Protein AF-A0A7X3XT36-F1 (afdb_monomer_lite)

Sequence (80 aa):
MDADCPRGCVEVREGAGGDAVVAASPYPRPIPGVPVERNLSGISFAVANVTGVLARVLEGVQGRVTPDRCAAMLGAHPAR

Structure (mmCIF, N/CA/C/O backbone):
data_AF-A0A7X3XT36-F1
#
_entry.id   AF-A0A7X3XT36-F1
#
loop_
_atom_site.group_PDB
_atom_site.id
_atom_site.type_symbol
_atom_site.label_atom_id
_atom_site.label_alt_id
_atom_site.label_comp_id
_atom_site.label_asym_id
_atom_site.label_entity_id
_atom_site.label_seq_id
_atom_site.pdbx_PDB_ins_code
_atom_site.Cartn_x
_atom_site.Cartn_y
_atom_site.Cartn_z
_atom_site.occupancy
_atom_site.B_iso_or_equiv
_atom_site.auth_seq_id
_atom_site.auth_comp_id
_atom_site.auth_asym_id
_atom_site.auth_atom_id
_atom_site.pdbx_PDB_model_num
ATOM 1 N N . MET A 1 1 ? 0.278 6.427 1.035 1.00 92.75 1 MET A N 1
ATOM 2 C CA . MET A 1 1 ? -0.958 5.934 1.687 1.00 92.75 1 MET A CA 1
ATOM 3 C C . MET A 1 1 ? -2.087 6.856 1.294 1.00 92.75 1 MET A C 1
ATOM 5 O O . MET A 1 1 ? -1.808 8.030 1.086 1.00 92.75 1 MET A O 1
ATOM 9 N N . ASP A 1 2 ? -3.309 6.349 1.229 1.00 94.62 2 ASP A N 1
ATOM 10 C CA . ASP A 1 2 ? -4.489 7.146 0.905 1.00 94.62 2 ASP A CA 1
ATOM 11 C C . ASP A 1 2 ? -5.709 6.575 1.640 1.00 94.62 2 ASP A C 1
ATOM 13 O O . ASP A 1 2 ? -6.046 5.409 1.441 1.00 94.62 2 ASP A O 1
ATOM 17 N N . ALA A 1 3 ? -6.314 7.361 2.536 1.00 93.19 3 ALA A N 1
ATOM 18 C CA . ALA A 1 3 ? -7.443 6.926 3.360 1.00 93.19 3 ALA A CA 1
ATOM 19 C C . ALA A 1 3 ? -8.737 6.745 2.553 1.00 93.19 3 ALA A C 1
ATOM 21 O O . ALA A 1 3 ? -9.566 5.918 2.931 1.00 93.19 3 ALA A O 1
ATOM 22 N N . ASP A 1 4 ? -8.860 7.452 1.430 1.00 93.69 4 ASP A N 1
ATOM 23 C CA . ASP A 1 4 ? -10.018 7.392 0.542 1.00 93.69 4 ASP A CA 1
ATOM 24 C C . ASP A 1 4 ? -9.905 6.229 -0.456 1.00 93.69 4 ASP A C 1
ATOM 26 O O . ASP A 1 4 ? -10.893 5.806 -1.058 1.00 93.69 4 ASP A O 1
ATOM 30 N N . CYS A 1 5 ? -8.707 5.649 -0.603 1.00 92.94 5 CYS A N 1
ATOM 31 C CA . CYS A 1 5 ? -8.492 4.463 -1.421 1.00 92.94 5 CYS A CA 1
ATOM 32 C C . CYS A 1 5 ? -9.188 3.235 -0.795 1.00 92.94 5 CYS A C 1
ATOM 34 O O . CYS A 1 5 ? -8.870 2.852 0.342 1.00 92.94 5 CYS A O 1
ATOM 36 N N . PRO A 1 6 ? -10.094 2.547 -1.522 1.00 92.38 6 PRO A N 1
ATOM 37 C CA . PRO A 1 6 ? -10.701 1.314 -1.036 1.00 92.38 6 PRO A CA 1
ATOM 38 C C . PRO A 1 6 ? -9.643 0.246 -0.745 1.00 92.38 6 PRO A C 1
ATOM 40 O O . PRO A 1 6 ? -8.703 0.056 -1.509 1.00 92.38 6 PRO A O 1
ATOM 43 N N . ARG A 1 7 ? -9.821 -0.531 0.331 1.00 88.56 7 ARG A N 1
ATOM 44 C CA . ARG A 1 7 ? -8.844 -1.548 0.775 1.00 88.56 7 ARG A CA 1
ATOM 45 C C . ARG A 1 7 ? -8.456 -2.572 -0.306 1.00 88.56 7 ARG A C 1
ATOM 47 O O . ARG A 1 7 ? -7.344 -3.088 -0.288 1.00 88.56 7 ARG A O 1
ATOM 54 N N . GLY A 1 8 ? -9.385 -2.906 -1.202 1.00 90.06 8 GLY A N 1
ATOM 55 C CA . GLY A 1 8 ? -9.167 -3.852 -2.303 1.00 90.06 8 GLY A CA 1
ATOM 56 C C . GLY A 1 8 ? -8.526 -3.241 -3.550 1.00 90.06 8 GLY A C 1
ATOM 57 O O . GLY A 1 8 ? -8.390 -3.944 -4.546 1.00 90.06 8 GLY A O 1
ATOM 58 N N . CYS A 1 9 ? -8.166 -1.960 -3.505 1.00 91.69 9 CYS A N 1
ATOM 59 C CA . CYS A 1 9 ? -7.639 -1.212 -4.632 1.00 91.69 9 CYS A CA 1
ATOM 60 C C . CYS A 1 9 ? -6.215 -0.729 -4.351 1.00 91.69 9 CYS A C 1
ATOM 62 O O . CYS A 1 9 ? -5.796 -0.540 -3.208 1.00 91.69 9 CYS A O 1
ATOM 64 N N . VAL A 1 10 ? -5.492 -0.505 -5.440 1.00 92.81 10 VAL A N 1
ATOM 65 C CA . VAL A 1 10 ? -4.243 0.249 -5.476 1.00 92.81 10 VAL A CA 1
ATOM 66 C C . VAL A 1 10 ? -4.371 1.277 -6.584 1.00 92.81 10 VAL A C 1
ATOM 68 O O . VAL A 1 10 ? -5.016 1.015 -7.599 1.00 92.81 10 VAL A O 1
ATOM 71 N N . GLU A 1 11 ? -3.756 2.430 -6.396 1.00 92.12 11 GLU A N 1
ATOM 72 C CA . GLU A 1 11 ? -3.680 3.460 -7.419 1.00 92.12 11 GLU A CA 1
ATOM 73 C C . GLU A 1 11 ? -2.218 3.774 -7.685 1.00 92.12 11 GLU A C 1
ATOM 75 O O . GLU A 1 11 ? -1.448 4.013 -6.755 1.00 92.12 11 GLU A O 1
ATOM 80 N N . VAL A 1 12 ? -1.830 3.756 -8.954 1.00 89.19 12 VAL A N 1
ATOM 81 C CA . VAL A 1 12 ? -0.493 4.170 -9.356 1.00 89.19 12 VAL A CA 1
ATOM 82 C C . VAL A 1 12 ? -0.545 5.610 -9.829 1.00 89.19 12 VAL A C 1
ATOM 84 O O . VAL A 1 12 ? -1.360 5.971 -10.674 1.00 89.19 12 VAL A O 1
ATOM 87 N N . ARG A 1 13 ? 0.343 6.423 -9.269 1.00 88.56 13 ARG A N 1
ATOM 88 C CA . ARG A 1 13 ? 0.478 7.849 -9.538 1.00 88.56 13 ARG A CA 1
ATOM 89 C C . ARG A 1 13 ? 1.908 8.147 -9.951 1.00 88.56 13 ARG A C 1
ATOM 91 O O . ARG A 1 13 ? 2.834 7.435 -9.567 1.00 88.56 13 ARG A O 1
ATOM 98 N N . GLU A 1 14 ? 2.084 9.226 -10.692 1.00 85.50 14 GLU A N 1
ATOM 99 C CA . GLU A 1 14 ? 3.407 9.790 -10.926 1.00 85.50 14 GLU A CA 1
ATOM 100 C C . GLU A 1 14 ? 3.821 10.619 -9.703 1.00 85.50 14 GLU A C 1
ATOM 102 O O . GLU A 1 14 ? 3.069 11.467 -9.214 1.00 85.50 14 GLU A O 1
ATOM 107 N N . GLY A 1 15 ? 4.992 10.311 -9.158 1.00 83.00 15 GLY A N 1
ATOM 108 C CA . GLY A 1 15 ? 5.624 11.028 -8.064 1.00 83.00 15 GLY A CA 1
ATOM 109 C C . GLY A 1 15 ? 6.286 12.313 -8.544 1.00 83.00 15 GLY A C 1
ATOM 110 O O . GLY A 1 15 ? 6.532 12.517 -9.731 1.00 83.00 15 GLY A O 1
ATOM 111 N N . ALA A 1 16 ? 6.623 13.192 -7.601 1.00 84.19 16 ALA A N 1
ATOM 112 C CA . ALA A 1 16 ? 7.265 14.470 -7.912 1.00 84.19 16 ALA A CA 1
ATOM 113 C C . ALA A 1 16 ? 8.641 14.317 -8.598 1.00 84.19 16 ALA A C 1
ATOM 115 O O . ALA A 1 16 ? 9.115 15.268 -9.214 1.00 84.19 16 ALA A O 1
ATOM 116 N N . GLY A 1 17 ? 9.279 13.144 -8.489 1.00 83.88 17 GLY A N 1
ATOM 117 C CA . GLY A 1 17 ? 10.540 12.815 -9.153 1.00 83.88 17 GLY A CA 1
ATOM 118 C C . GLY A 1 17 ? 10.385 12.019 -10.452 1.00 83.88 17 GLY A C 1
ATOM 119 O O . GLY A 1 17 ? 11.388 11.519 -10.954 1.00 83.88 17 GLY A O 1
ATOM 120 N N . GLY A 1 18 ? 9.161 11.860 -10.972 1.00 80.50 18 GLY A N 1
ATOM 121 C CA . GLY A 1 18 ? 8.860 10.979 -12.109 1.00 80.50 18 GLY A CA 1
ATOM 122 C C . GLY A 1 18 ? 8.837 9.489 -11.744 1.00 80.50 18 GLY A C 1
ATOM 123 O O . GLY A 1 18 ? 8.668 8.634 -12.609 1.00 80.50 18 GLY A O 1
ATOM 124 N N . ASP A 1 19 ? 9.008 9.158 -10.464 1.00 81.12 19 ASP A N 1
ATOM 125 C CA . ASP A 1 19 ? 8.927 7.807 -9.931 1.00 81.12 19 ASP A CA 1
ATOM 126 C C . ASP A 1 19 ? 7.473 7.339 -9.792 1.00 81.12 19 ASP A C 1
ATOM 128 O O . ASP A 1 19 ? 6.566 8.122 -9.527 1.00 81.12 19 ASP A O 1
ATOM 132 N N . ALA A 1 20 ? 7.228 6.040 -9.948 1.00 83.00 20 ALA A N 1
ATOM 133 C CA . ALA A 1 20 ? 5.899 5.487 -9.720 1.00 83.00 20 ALA A CA 1
ATOM 134 C C . ALA A 1 20 ? 5.596 5.412 -8.215 1.00 83.00 20 ALA A C 1
ATOM 136 O O . ALA A 1 20 ? 6.249 4.676 -7.471 1.00 83.00 20 ALA A O 1
ATOM 137 N N . VAL A 1 21 ? 4.553 6.112 -7.776 1.00 88.75 21 VAL A N 1
ATOM 138 C CA . VAL A 1 21 ? 4.049 6.076 -6.401 1.00 88.75 21 VAL A CA 1
ATOM 139 C C . VAL A 1 21 ? 2.787 5.225 -6.352 1.00 88.75 21 VAL A C 1
ATOM 141 O O . VAL A 1 21 ? 1.806 5.510 -7.034 1.00 88.75 21 VAL A O 1
ATOM 144 N N . VAL A 1 22 ? 2.780 4.197 -5.501 1.00 91.50 22 VAL A N 1
ATOM 145 C CA . VAL A 1 22 ? 1.594 3.357 -5.282 1.00 91.50 22 VAL A CA 1
ATOM 146 C C . VAL A 1 22 ? 0.847 3.827 -4.033 1.00 91.50 22 VAL A C 1
ATOM 148 O O . VAL A 1 22 ? 1.347 3.741 -2.908 1.00 91.50 22 VAL A O 1
ATOM 151 N N . ALA A 1 23 ? -0.368 4.327 -4.225 1.00 93.94 23 ALA A N 1
ATOM 152 C CA . ALA A 1 23 ? -1.302 4.674 -3.167 1.00 93.94 23 ALA A CA 1
ATOM 153 C C . ALA A 1 23 ? -2.225 3.487 -2.847 1.00 93.94 23 ALA A C 1
ATOM 155 O O . ALA A 1 23 ? -2.674 2.761 -3.731 1.00 93.94 23 ALA A O 1
ATOM 156 N N . ALA A 1 24 ? -2.487 3.282 -1.558 1.00 96.25 24 ALA A N 1
ATOM 157 C CA . ALA A 1 24 ? -3.373 2.241 -1.051 1.00 96.25 24 ALA A CA 1
ATOM 158 C C . ALA A 1 24 ? -3.903 2.613 0.336 1.00 96.25 24 ALA A C 1
ATOM 160 O O . ALA A 1 24 ? -3.294 3.432 1.046 1.00 96.25 24 ALA A O 1
ATOM 161 N N . SER A 1 25 ? -4.994 1.950 0.723 1.00 96.44 25 SER A N 1
ATOM 162 C CA . SER A 1 25 ? -5.649 2.133 2.018 1.00 96.44 25 SER A CA 1
ATOM 163 C C . SER A 1 25 ? -4.695 1.899 3.197 1.00 96.44 25 SER A C 1
ATOM 165 O O . SER A 1 25 ? -4.051 0.847 3.246 1.00 96.44 25 SER A O 1
ATOM 167 N N . PRO A 1 26 ? -4.627 2.804 4.190 1.00 96.88 26 PRO A N 1
ATOM 168 C CA . PRO A 1 26 ? -3.833 2.620 5.401 1.00 96.88 26 PRO A CA 1
ATOM 169 C C . PRO A 1 26 ? -4.525 1.718 6.430 1.00 96.88 26 PRO A C 1
ATOM 171 O O . PRO A 1 26 ? -3.979 1.523 7.516 1.00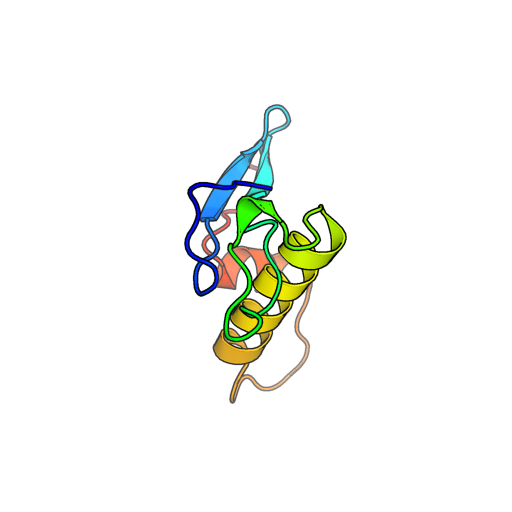 96.88 26 PRO A O 1
ATOM 174 N N . TYR A 1 27 ? -5.726 1.212 6.136 1.00 95.38 27 TYR A N 1
ATOM 175 C CA . TYR A 1 27 ? -6.531 0.454 7.085 1.00 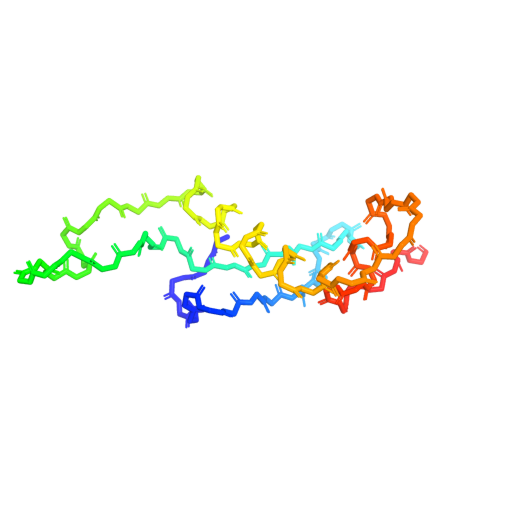95.38 27 TYR A CA 1
ATOM 176 C C . TYR A 1 27 ? -6.324 -1.066 6.929 1.00 95.38 27 TYR A C 1
ATOM 178 O O . TYR A 1 27 ? -6.274 -1.585 5.803 1.00 95.38 27 TYR A O 1
ATOM 186 N N . PRO A 1 28 ? -6.213 -1.816 8.043 1.00 93.19 28 PRO A N 1
ATOM 187 C CA . PRO A 1 28 ? -6.136 -3.272 8.041 1.00 93.19 28 PRO A CA 1
ATOM 188 C C . PRO A 1 28 ? -7.480 -3.905 7.660 1.00 93.19 28 PRO A C 1
ATOM 190 O O . PRO A 1 28 ? -8.437 -3.234 7.274 1.00 93.19 28 PRO A O 1
ATOM 193 N N . ARG A 1 29 ? -7.577 -5.238 7.771 1.00 91.75 29 ARG A N 1
ATOM 194 C CA . ARG A 1 29 ? -8.888 -5.901 7.708 1.00 91.75 29 ARG A CA 1
ATOM 195 C C . ARG A 1 29 ? -9.817 -5.334 8.798 1.00 91.75 29 ARG A C 1
ATOM 197 O O . ARG A 1 29 ? -9.352 -5.159 9.927 1.00 91.75 29 ARG A O 1
ATOM 204 N N . PRO A 1 30 ? -11.104 -5.081 8.488 1.00 91.25 30 PRO A N 1
ATOM 205 C CA . PRO A 1 30 ? -12.075 -4.646 9.485 1.00 91.25 30 PRO A CA 1
ATOM 206 C C . PRO A 1 30 ? -12.159 -5.627 10.656 1.00 91.25 30 PRO A C 1
ATOM 208 O O . PRO A 1 30 ? -12.129 -6.843 10.456 1.00 91.25 30 PRO A O 1
ATOM 211 N N . ILE A 1 31 ? -12.288 -5.090 11.868 1.00 92.25 31 ILE A N 1
ATOM 212 C CA . ILE A 1 31 ? -12.542 -5.873 13.078 1.00 92.25 31 ILE A CA 1
ATOM 213 C C . ILE A 1 31 ? -14.040 -5.738 13.385 1.00 92.25 31 ILE A C 1
ATOM 215 O O . ILE A 1 31 ? -14.522 -4.607 13.494 1.00 92.25 31 ILE A O 1
ATOM 219 N N . PRO A 1 32 ? -14.799 -6.844 13.501 1.00 92.69 32 PRO A N 1
ATOM 220 C CA . PRO A 1 32 ? -16.230 -6.780 13.784 1.00 92.69 32 PRO A CA 1
ATOM 221 C C . PRO A 1 32 ? -16.542 -5.917 15.015 1.00 92.69 32 PRO A C 1
ATOM 223 O O . PRO A 1 32 ? -15.954 -6.108 16.076 1.00 92.69 32 PRO A O 1
ATOM 226 N N . GLY A 1 33 ? -17.462 -4.961 14.863 1.00 94.38 33 GLY A N 1
ATOM 227 C CA . GLY A 1 33 ? -17.885 -4.058 15.940 1.00 94.38 33 GLY A CA 1
ATOM 228 C C . GLY A 1 33 ? -16.926 -2.902 16.260 1.00 94.38 33 GLY A C 1
ATOM 229 O O . GLY A 1 33 ? -17.239 -2.098 17.135 1.00 94.38 33 GLY A O 1
ATOM 230 N N . VAL A 1 34 ? -15.792 -2.775 15.562 1.00 92.69 34 VAL A N 1
ATOM 231 C CA . VAL A 1 34 ? -14.827 -1.682 15.769 1.00 92.69 34 VAL A CA 1
ATOM 232 C C . VAL A 1 34 ? -14.920 -0.681 14.609 1.00 92.69 34 VAL A C 1
ATOM 234 O O . VAL A 1 34 ? -14.659 -1.066 13.467 1.00 92.69 34 VAL A O 1
ATOM 237 N N . PRO A 1 35 ? -15.259 0.599 14.870 1.00 90.38 35 PRO A N 1
ATOM 238 C CA . PRO A 1 35 ? -15.188 1.656 13.860 1.00 90.38 35 PRO A CA 1
ATOM 239 C C . PRO A 1 35 ? -13.779 1.778 13.268 1.00 90.38 35 PRO A C 1
ATOM 241 O O . PRO A 1 35 ? -12.788 1.627 13.988 1.00 90.38 35 PRO A O 1
ATOM 244 N N . VAL A 1 36 ? -13.675 2.063 11.969 1.00 86.19 36 VAL A N 1
ATOM 245 C CA . VAL A 1 36 ? -12.389 2.072 11.250 1.00 86.19 36 VAL A CA 1
ATOM 246 C C . VAL A 1 36 ? -11.431 3.141 11.787 1.00 86.19 36 VAL A C 1
ATOM 248 O O . VAL A 1 36 ? -10.226 2.913 11.844 1.00 86.19 36 VAL A O 1
ATOM 251 N N . GLU A 1 37 ? -11.966 4.251 12.292 1.00 85.81 37 GLU A N 1
ATOM 252 C CA . GLU A 1 37 ? -11.223 5.371 12.879 1.00 85.81 37 GLU A CA 1
ATOM 253 C C . GLU A 1 37 ? -10.558 4.995 14.209 1.00 85.81 37 GLU A C 1
ATOM 255 O O . GLU A 1 37 ? -9.611 5.647 14.642 1.00 85.81 37 GLU A O 1
ATOM 260 N N . ARG A 1 38 ? -11.057 3.942 14.869 1.00 90.75 38 ARG A N 1
ATOM 261 C CA . ARG A 1 38 ? -10.482 3.376 16.101 1.00 90.75 38 ARG A CA 1
ATOM 262 C C . ARG A 1 38 ? -9.580 2.178 15.831 1.00 90.75 38 ARG A C 1
ATOM 264 O O . ARG A 1 38 ? -9.033 1.601 16.769 1.00 90.75 38 ARG A O 1
ATOM 271 N N . ASN A 1 39 ? -9.465 1.771 14.574 1.00 89.62 39 ASN A N 1
ATOM 272 C CA . ASN A 1 39 ? -8.571 0.705 14.177 1.00 89.62 39 ASN A CA 1
ATOM 273 C C . ASN A 1 39 ? -7.146 1.253 14.029 1.00 89.62 39 ASN A C 1
ATOM 275 O O . ASN A 1 39 ? -6.930 2.453 13.844 1.00 89.62 39 ASN A O 1
ATOM 279 N N . LEU A 1 40 ? -6.157 0.366 14.094 1.00 91.19 40 LEU A N 1
ATOM 280 C CA . LEU A 1 40 ? -4.790 0.747 13.763 1.00 91.19 40 LEU A CA 1
ATOM 281 C C . LEU A 1 40 ? -4.743 1.181 12.295 1.00 91.19 40 LEU A C 1
ATOM 283 O O . LEU A 1 40 ? -5.415 0.598 11.449 1.00 91.19 40 LEU A O 1
ATOM 287 N N . SER A 1 41 ? -3.940 2.190 11.981 1.00 94.25 41 SER A N 1
ATOM 288 C CA . SER A 1 41 ? -3.722 2.629 10.605 1.00 94.25 41 SER A CA 1
ATOM 289 C C . SER A 1 41 ? -2.267 3.026 10.407 1.00 94.25 41 SER A C 1
ATOM 291 O O . SER A 1 41 ? -1.573 3.392 11.356 1.00 94.25 41 SER A O 1
ATOM 293 N N . GLY A 1 42 ? -1.775 2.896 9.177 1.00 95.56 42 GLY A N 1
ATOM 294 C CA . GLY A 1 42 ? -0.418 3.316 8.858 1.00 95.56 42 GLY A CA 1
ATOM 295 C C . GLY A 1 42 ? 0.170 2.658 7.622 1.00 95.56 42 GLY A C 1
ATOM 296 O O . GLY A 1 42 ? -0.468 1.862 6.926 1.00 95.56 42 GLY A O 1
ATOM 297 N N . ILE A 1 43 ? 1.432 2.998 7.359 1.00 96.44 43 ILE A N 1
ATOM 298 C CA . ILE A 1 43 ? 2.097 2.656 6.099 1.00 96.44 43 ILE A CA 1
ATOM 299 C C . ILE A 1 43 ? 2.287 1.156 5.931 1.00 96.44 43 ILE A C 1
ATOM 301 O O . ILE A 1 43 ? 2.150 0.646 4.824 1.00 96.44 43 ILE A O 1
ATOM 305 N N . SER A 1 44 ? 2.493 0.432 7.029 1.00 96.25 44 SER A N 1
ATOM 306 C CA . SER A 1 44 ? 2.592 -1.024 7.008 1.00 96.25 44 SER A CA 1
ATOM 307 C C . SER A 1 44 ? 1.329 -1.681 6.446 1.00 96.25 44 SER A C 1
ATOM 309 O O . SER A 1 44 ? 1.431 -2.630 5.674 1.00 96.25 44 SER A O 1
ATOM 311 N N . PHE A 1 45 ? 0.139 -1.164 6.770 1.00 96.31 45 PHE A N 1
ATOM 312 C CA . PHE A 1 45 ? -1.110 -1.697 6.224 1.00 96.31 45 PHE A CA 1
ATOM 313 C C . PHE A 1 45 ? -1.325 -1.300 4.768 1.00 96.31 45 PHE A C 1
ATOM 315 O O . PHE A 1 45 ? -1.792 -2.131 3.994 1.00 96.31 45 PHE A O 1
ATOM 322 N N . ALA A 1 46 ? -0.921 -0.092 4.368 1.00 96.06 46 ALA A N 1
ATOM 323 C CA . ALA A 1 46 ? -0.925 0.286 2.956 1.00 96.06 46 ALA A CA 1
ATOM 324 C C . ALA A 1 46 ? -0.036 -0.647 2.126 1.00 96.06 46 ALA A C 1
ATOM 326 O O . ALA A 1 46 ? -0.493 -1.182 1.120 1.00 96.06 46 ALA A O 1
ATOM 327 N N . VAL A 1 47 ? 1.185 -0.934 2.592 1.00 95.50 47 VAL A N 1
ATOM 328 C CA . VAL A 1 47 ? 2.076 -1.914 1.953 1.00 95.50 47 VAL A CA 1
ATOM 329 C C . VAL A 1 47 ? 1.423 -3.298 1.906 1.00 95.50 47 VAL A C 1
ATOM 331 O O . VAL A 1 47 ? 1.434 -3.931 0.856 1.00 95.50 47 VAL A O 1
ATOM 334 N N . ALA A 1 48 ? 0.799 -3.757 2.996 1.00 95.62 48 ALA A N 1
ATOM 335 C CA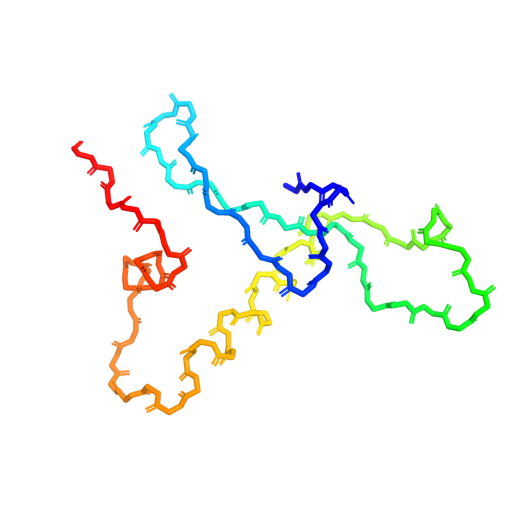 . ALA A 1 48 ? 0.104 -5.046 3.025 1.00 95.62 48 ALA A CA 1
ATOM 336 C C . ALA A 1 48 ? -1.087 -5.122 2.048 1.00 95.62 48 ALA A C 1
ATOM 338 O O . ALA A 1 48 ? -1.347 -6.172 1.461 1.00 95.62 48 ALA A O 1
ATOM 339 N N . ASN A 1 49 ? -1.820 -4.023 1.856 1.00 95.44 49 ASN A N 1
ATOM 340 C CA . ASN A 1 49 ? -2.907 -3.962 0.882 1.00 95.44 49 ASN A CA 1
ATOM 341 C C . ASN A 1 49 ? -2.359 -3.978 -0.559 1.00 95.44 49 ASN A C 1
ATOM 343 O O . ASN A 1 49 ? -2.869 -4.741 -1.379 1.00 95.44 49 ASN A O 1
ATOM 347 N N . VAL A 1 50 ? -1.267 -3.251 -0.846 1.00 94.62 50 VAL A N 1
ATOM 348 C CA . VAL A 1 50 ? -0.582 -3.310 -2.154 1.00 94.62 50 VAL A CA 1
ATOM 349 C C 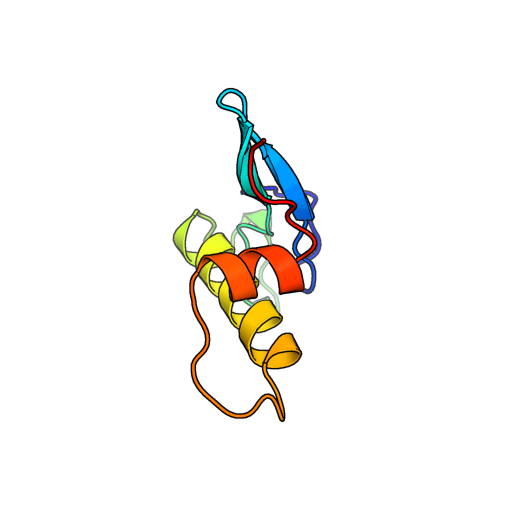. VAL A 1 50 ? -0.107 -4.723 -2.472 1.00 94.62 50 VAL A C 1
ATOM 351 O O . VAL A 1 50 ? -0.379 -5.238 -3.556 1.00 94.62 50 VAL A O 1
ATOM 354 N N . THR A 1 51 ? 0.577 -5.379 -1.533 1.00 92.75 51 THR A N 1
ATOM 355 C CA . THR A 1 51 ? 1.108 -6.730 -1.760 1.00 92.75 51 THR A CA 1
ATOM 356 C C . THR A 1 51 ? -0.003 -7.761 -1.927 1.00 92.75 51 THR A C 1
ATOM 358 O O . THR A 1 51 ? 0.134 -8.664 -2.749 1.00 92.75 51 THR A O 1
ATOM 361 N N . GLY A 1 52 ? -1.125 -7.607 -1.218 1.00 93.44 52 GLY A N 1
ATOM 362 C CA . GLY A 1 52 ? -2.310 -8.444 -1.400 1.00 93.44 52 GLY A CA 1
ATOM 363 C C . GLY A 1 52 ? -2.902 -8.345 -2.809 1.00 93.44 52 GLY A C 1
ATOM 364 O O . GLY A 1 52 ? -3.214 -9.372 -3.409 1.00 93.44 52 GLY A O 1
ATOM 365 N N . VAL A 1 53 ? -3.019 -7.132 -3.360 1.00 92.00 53 VAL A N 1
ATOM 366 C CA . VAL A 1 53 ? -3.482 -6.928 -4.745 1.00 92.00 53 VAL A CA 1
ATOM 367 C C . VAL A 1 53 ? -2.468 -7.479 -5.745 1.00 92.00 53 VAL A C 1
ATOM 369 O O . VAL A 1 53 ? -2.846 -8.231 -6.641 1.00 92.00 53 VAL A O 1
ATOM 372 N N . LEU A 1 54 ? -1.176 -7.191 -5.561 1.00 90.88 54 LEU A N 1
ATOM 373 C CA . LEU A 1 54 ? -0.120 -7.713 -6.428 1.00 90.88 54 LEU A CA 1
ATOM 374 C C . LEU A 1 54 ? -0.119 -9.248 -6.459 1.00 90.88 54 LEU A C 1
ATOM 376 O O . LEU A 1 54 ? -0.021 -9.833 -7.530 1.00 90.88 54 LEU A O 1
ATOM 380 N N . ALA A 1 55 ? -0.297 -9.913 -5.315 1.00 91.81 55 ALA A N 1
ATOM 381 C CA . ALA A 1 55 ? -0.380 -11.371 -5.254 1.00 91.81 55 ALA A CA 1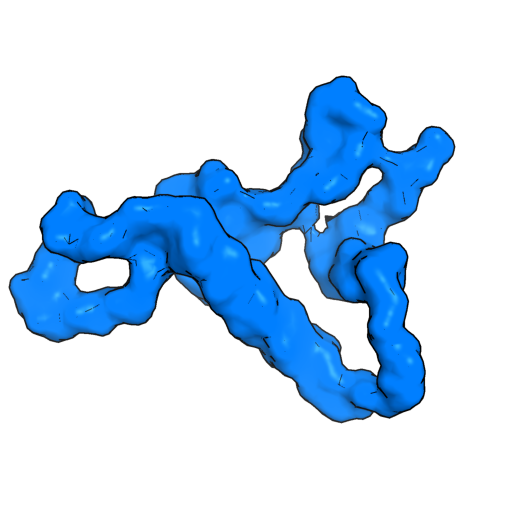
ATOM 382 C C . ALA A 1 55 ? -1.534 -11.935 -6.102 1.00 91.81 55 ALA A C 1
ATOM 384 O O . ALA A 1 55 ? -1.366 -12.967 -6.744 1.00 91.81 55 ALA A O 1
ATOM 385 N N . ARG A 1 56 ? -2.683 -11.246 -6.145 1.00 91.00 56 ARG A N 1
ATOM 386 C CA . ARG A 1 56 ? -3.824 -11.622 -6.998 1.00 91.00 56 ARG A CA 1
ATOM 387 C C . ARG A 1 56 ? -3.527 -11.415 -8.480 1.00 91.00 56 ARG A C 1
ATOM 389 O O . ARG A 1 56 ? -3.898 -12.250 -9.289 1.00 91.00 56 ARG A O 1
ATOM 396 N N . VAL A 1 57 ? -2.837 -10.332 -8.834 1.00 88.88 57 VAL A N 1
ATOM 397 C CA . VAL A 1 57 ? -2.412 -10.064 -10.220 1.00 88.88 57 VAL A CA 1
ATOM 398 C C . VAL A 1 57 ? -1.363 -11.075 -10.694 1.00 88.88 57 VAL A C 1
ATOM 400 O O . VAL A 1 57 ? -1.320 -11.428 -11.870 1.00 88.88 57 VAL A O 1
ATOM 403 N N . LEU A 1 58 ? -0.525 -11.560 -9.778 1.00 90.19 58 LEU A N 1
ATOM 404 C CA . LEU A 1 58 ? 0.501 -12.561 -10.059 1.00 90.19 58 LEU A CA 1
ATOM 405 C C . LEU A 1 58 ? -0.028 -14.003 -10.071 1.00 90.19 58 LEU A C 1
ATOM 407 O O . LEU A 1 58 ? 0.731 -14.922 -10.383 1.00 90.19 58 LEU A O 1
ATOM 411 N N . GLU A 1 59 ? -1.302 -14.229 -9.753 1.00 92.50 59 GLU A N 1
ATOM 412 C CA . GLU A 1 59 ? -1.895 -15.564 -9.766 1.00 92.50 59 GLU A CA 1
ATOM 413 C C . GLU A 1 59 ? -1.811 -16.175 -11.178 1.00 92.50 59 GLU A C 1
ATOM 415 O O . GLU A 1 59 ? -2.263 -15.594 -12.161 1.00 92.50 59 GLU A O 1
ATOM 420 N N . GLY A 1 60 ? -1.169 -17.343 -11.297 1.00 88.31 60 GLY A N 1
ATOM 421 C CA . GLY A 1 60 ? -0.952 -18.022 -12.583 1.00 88.31 60 GLY A CA 1
ATOM 422 C C . GLY A 1 60 ? 0.191 -17.464 -13.445 1.00 88.31 60 GLY A C 1
ATOM 423 O O . GLY A 1 60 ? 0.499 -18.038 -14.490 1.00 88.31 60 GLY A O 1
ATOM 424 N N . VAL A 1 61 ? 0.869 -16.396 -13.017 1.00 89.31 61 VAL A N 1
ATOM 425 C CA . VAL A 1 61 ? 2.042 -15.862 -13.720 1.00 89.31 61 VAL A CA 1
ATOM 426 C C . VAL A 1 61 ? 3.233 -16.794 -13.513 1.00 89.31 61 VAL A C 1
ATOM 428 O O . VAL A 1 61 ? 3.623 -17.086 -12.385 1.00 89.31 61 VAL A O 1
ATOM 431 N N . GLN A 1 62 ? 3.844 -17.244 -14.611 1.00 86.12 62 GLN A N 1
ATOM 432 C CA . GLN A 1 62 ? 5.039 -18.089 -14.567 1.00 86.12 62 GLN A CA 1
ATOM 433 C C . GLN A 1 62 ? 6.327 -17.304 -14.860 1.00 86.12 62 GLN A C 1
ATOM 435 O O . GLN A 1 62 ? 6.330 -16.279 -15.553 1.00 86.12 62 GLN A O 1
ATOM 440 N N . GLY A 1 63 ? 7.443 -17.816 -14.335 1.00 88.06 63 GLY A N 1
ATOM 441 C CA . GLY A 1 63 ? 8.778 -17.243 -14.507 1.00 88.06 63 GLY A CA 1
ATOM 442 C C . GLY A 1 63 ? 9.141 -16.172 -13.474 1.00 88.06 63 GLY A C 1
ATOM 443 O O . GLY A 1 63 ? 8.454 -15.969 -12.475 1.00 88.06 63 GLY A O 1
ATOM 444 N N . ARG A 1 64 ? 10.271 -15.491 -13.700 1.00 87.19 64 ARG A N 1
ATOM 445 C CA . ARG A 1 64 ? 10.770 -14.445 -12.796 1.00 87.19 64 ARG A CA 1
ATOM 446 C C . ARG A 1 64 ? 9.917 -13.178 -12.911 1.00 87.19 64 ARG A C 1
ATOM 448 O O . ARG A 1 64 ? 9.622 -12.706 -14.012 1.00 87.19 64 ARG A O 1
ATOM 455 N N . VAL A 1 65 ? 9.579 -12.603 -11.763 1.00 88.50 65 VAL A N 1
ATOM 456 C CA . VAL A 1 65 ? 8.934 -11.294 -11.647 1.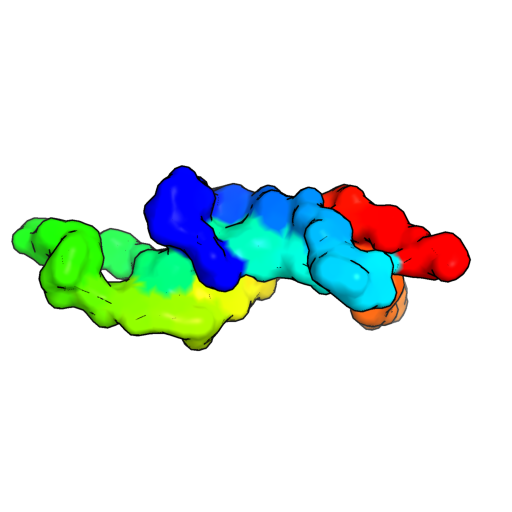00 88.50 65 VAL A CA 1
ATOM 457 C C . VAL A 1 65 ? 9.978 -10.296 -11.148 1.00 88.50 65 VAL A C 1
ATOM 459 O O . VAL A 1 65 ? 10.667 -10.561 -10.165 1.00 88.50 65 VAL A O 1
ATOM 462 N N . THR A 1 66 ? 10.144 -9.186 -11.862 1.00 87.19 66 THR A N 1
ATOM 463 C CA . THR A 1 66 ? 11.052 -8.086 -11.503 1.00 87.19 66 THR A CA 1
ATOM 464 C C . THR A 1 66 ? 10.250 -6.895 -10.971 1.00 87.19 66 THR A C 1
ATOM 466 O O . THR A 1 66 ? 9.055 -6.807 -11.264 1.00 87.19 66 THR A O 1
ATOM 469 N N . PRO A 1 67 ? 10.873 -5.960 -10.231 1.00 80.25 67 PRO A N 1
ATOM 470 C CA . PRO A 1 67 ? 10.204 -4.735 -9.789 1.00 80.25 67 PRO A CA 1
ATOM 471 C C . PRO A 1 67 ? 9.533 -3.961 -10.932 1.00 80.25 67 PRO A C 1
ATOM 473 O O . PRO A 1 67 ? 8.359 -3.627 -10.812 1.00 80.25 67 PRO A O 1
ATOM 476 N N . ASP A 1 68 ? 10.209 -3.784 -12.070 1.00 81.00 68 ASP A N 1
ATOM 477 C CA . ASP A 1 68 ? 9.641 -3.085 -13.237 1.00 81.00 68 ASP A CA 1
ATOM 478 C C . ASP A 1 68 ? 8.421 -3.810 -13.811 1.00 81.00 68 ASP A C 1
ATOM 480 O O . ASP A 1 68 ? 7.434 -3.189 -14.201 1.00 81.00 68 ASP A O 1
ATOM 484 N N . ARG A 1 69 ? 8.454 -5.150 -13.820 1.00 84.06 69 ARG A N 1
ATOM 485 C CA . ARG A 1 69 ? 7.317 -5.968 -14.251 1.00 84.06 69 ARG A CA 1
ATOM 486 C C . ARG A 1 69 ? 6.148 -5.845 -13.273 1.00 84.06 69 ARG A C 1
ATOM 488 O O . ARG A 1 69 ? 5.016 -5.723 -13.725 1.00 84.06 69 ARG A O 1
ATOM 495 N N . CYS A 1 70 ? 6.404 -5.841 -11.961 1.00 82.75 70 CYS A N 1
ATOM 496 C CA . CYS A 1 70 ? 5.374 -5.570 -10.952 1.00 82.75 70 CYS A CA 1
ATOM 497 C C . CYS A 1 70 ? 4.762 -4.181 -11.144 1.00 82.75 70 CYS A C 1
ATOM 499 O O . CYS A 1 70 ? 3.544 -4.049 -11.122 1.00 82.75 70 CYS A O 1
ATOM 501 N N . ALA A 1 71 ? 5.598 -3.162 -11.350 1.00 78.88 71 ALA A N 1
ATOM 502 C CA . ALA A 1 71 ? 5.160 -1.791 -11.563 1.00 78.88 71 ALA A CA 1
ATOM 503 C C . ALA A 1 71 ? 4.256 -1.702 -12.806 1.00 78.88 71 ALA A C 1
ATOM 505 O O . ALA A 1 71 ? 3.122 -1.238 -12.702 1.00 78.88 71 ALA A O 1
ATOM 506 N N . ALA A 1 72 ? 4.688 -2.270 -13.937 1.00 79.94 72 ALA A N 1
ATOM 507 C CA . ALA A 1 72 ? 3.891 -2.344 -15.162 1.00 79.94 72 ALA A CA 1
ATOM 508 C C . ALA A 1 72 ? 2.554 -3.080 -14.969 1.00 79.94 72 ALA A C 1
ATOM 510 O O . ALA A 1 72 ? 1.523 -2.629 -15.463 1.00 79.94 72 ALA A O 1
ATOM 511 N N . MET A 1 73 ? 2.541 -4.187 -14.220 1.00 82.19 73 MET A N 1
ATOM 512 C CA . MET A 1 73 ? 1.319 -4.950 -13.924 1.00 82.19 73 MET A CA 1
ATOM 513 C C . MET A 1 73 ? 0.317 -4.180 -13.058 1.00 82.19 73 MET A C 1
ATOM 515 O O . MET A 1 73 ? -0.881 -4.436 -13.145 1.00 82.19 73 MET A O 1
ATOM 519 N N . LEU A 1 74 ? 0.789 -3.232 -12.247 1.00 80.62 74 LEU A N 1
ATOM 520 C CA . LEU A 1 74 ? -0.056 -2.333 -11.461 1.00 80.62 74 LEU A CA 1
ATOM 521 C C . LEU A 1 74 ? -0.492 -1.089 -12.258 1.00 80.62 74 LEU A C 1
ATOM 523 O O . LEU A 1 74 ? -1.217 -0.257 -11.724 1.00 80.62 74 LEU A O 1
ATOM 527 N N . GLY A 1 75 ? -0.079 -0.961 -13.524 1.00 74.56 75 GLY A N 1
ATOM 528 C CA . GLY A 1 75 ? -0.379 0.196 -14.370 1.00 74.56 75 GLY A CA 1
ATOM 529 C C . GLY A 1 75 ? 0.620 1.348 -14.240 1.00 74.56 75 GLY A C 1
ATOM 530 O O . GLY A 1 75 ? 0.346 2.439 -14.730 1.00 74.56 75 GLY A O 1
ATOM 531 N N . ALA A 1 76 ? 1.780 1.131 -13.609 1.00 67.00 76 ALA A N 1
ATOM 532 C CA . ALA A 1 76 ? 2.880 2.089 -13.637 1.00 67.00 76 ALA A CA 1
ATOM 533 C C . ALA A 1 76 ? 3.591 2.046 -14.987 1.00 67.00 76 ALA A C 1
ATOM 535 O O . ALA A 1 76 ? 4.029 0.983 -15.431 1.00 67.00 76 ALA A O 1
ATOM 536 N N . HIS A 1 77 ? 3.777 3.198 -15.619 1.00 56.09 77 HIS A N 1
ATOM 537 C CA . HIS A 1 77 ? 4.724 3.297 -16.720 1.00 56.09 77 HIS A CA 1
ATOM 538 C C . HIS A 1 77 ? 6.133 3.539 -16.170 1.00 56.09 77 HIS A C 1
ATOM 540 O O . HIS A 1 77 ? 6.275 4.239 -15.166 1.00 56.09 77 HIS A O 1
ATOM 546 N N . PRO A 1 78 ? 7.178 2.957 -16.788 1.00 52.69 78 PRO A N 1
ATOM 547 C CA . PRO A 1 78 ? 8.545 3.299 -16.427 1.00 52.69 78 PRO A CA 1
ATOM 548 C C . PRO A 1 78 ? 8.749 4.806 -16.613 1.00 52.69 78 PRO A C 1
ATOM 550 O O . PRO A 1 78 ? 8.275 5.376 -17.602 1.00 52.69 78 PRO A O 1
ATOM 553 N N . ALA A 1 79 ? 9.441 5.430 -15.659 1.00 53.59 79 ALA A N 1
ATOM 554 C CA . ALA A 1 79 ? 9.909 6.804 -15.793 1.00 53.59 79 ALA A CA 1
ATOM 555 C C . ALA A 1 79 ? 10.681 6.934 -17.119 1.00 53.59 79 ALA A C 1
ATOM 557 O O . ALA A 1 79 ? 11.497 6.064 -17.441 1.00 53.59 79 ALA A O 1
ATOM 558 N N . ARG A 1 80 ? 10.350 7.957 -17.914 1.00 48.84 80 ARG A N 1
ATOM 559 C CA . ARG A 1 80 ? 11.006 8.232 -19.201 1.00 48.84 80 ARG A CA 1
ATOM 560 C C . ARG A 1 80 ? 12.450 8.678 -19.024 1.00 48.84 80 ARG A C 1
ATOM 562 O O . ARG A 1 80 ? 12.719 9.416 -18.053 1.00 48.84 80 ARG A O 1
#

Secondary structure (DSSP, 8-state):
--SSS-TT-EEEEE-TTSPEEEEE----SPPTT--GGGS--SHHHHHHHHHHHHHHHTTT--S---HHHHHHHTTPPPP-

pLDDT: mean 87.65, std 9.76, range [48.84, 96.88]

Radius of gyration: 14.1 Å; chains: 1; bounding box: 29×33×35 Å

Foldseek 3Di:
DDQPAPLQDWDWDQDPVRDTDIFHHQFAPDDPPDDRVRGDGDDVSRVVSLVVNLVVLCVPPDDDDDPCNSCVSNVHDPRD